Protein AF-A0A9E5NMZ3-F1 (afdb_monomer)

Secondary structure (DSSP, 8-state):
---B-TTSPBP---PPSS----BTT-HHHHHHHHHHHHHS--SSTTHHHHHHHHHHH--B-

Structure (mmCIF, N/CA/C/O backbone):
data_AF-A0A9E5NMZ3-F1
#
_entry.id   AF-A0A9E5NMZ3-F1
#
loop_
_atom_site.group_PDB
_atom_site.id
_atom_site.type_symbol
_atom_site.label_atom_id
_atom_site.label_alt_id
_atom_site.label_comp_id
_atom_site.label_asym_id
_atom_site.label_entity_id
_atom_site.label_seq_id
_atom_site.pdbx_PDB_ins_code
_atom_site.Cartn_x
_atom_site.Cartn_y
_atom_site.Cartn_z
_atom_site.occupancy
_atom_site.B_iso_or_equiv
_atom_site.auth_seq_id
_atom_site.auth_comp_id
_atom_site.auth_asym_id
_atom_site.auth_atom_id
_atom_site.pdbx_PDB_model_num
ATOM 1 N N . GLU A 1 1 ? 12.534 14.219 -6.218 1.00 63.00 1 GLU A N 1
ATOM 2 C CA . GLU A 1 1 ? 13.985 14.088 -5.956 1.00 63.00 1 GLU A CA 1
ATOM 3 C C . GLU A 1 1 ? 14.602 13.081 -6.914 1.00 63.00 1 GLU A C 1
ATOM 5 O O . GLU A 1 1 ? 13.864 12.295 -7.497 1.00 63.00 1 GLU A O 1
ATOM 10 N N . ARG A 1 2 ? 15.925 13.128 -7.113 1.00 74.19 2 ARG A N 1
ATOM 11 C CA . ARG A 1 2 ? 16.644 12.126 -7.914 1.00 74.19 2 ARG A CA 1
ATOM 12 C C . ARG A 1 2 ? 16.791 10.845 -7.097 1.00 74.19 2 ARG A C 1
ATOM 14 O O . ARG A 1 2 ? 17.245 10.903 -5.959 1.00 74.19 2 ARG A O 1
ATOM 21 N N . VAL A 1 3 ? 16.410 9.711 -7.678 1.00 81.81 3 VAL A N 1
ATOM 22 C CA . VAL A 1 3 ? 16.592 8.396 -7.055 1.00 81.81 3 VAL A CA 1
ATOM 23 C C . VAL A 1 3 ? 17.976 7.887 -7.447 1.00 81.81 3 VAL A C 1
ATOM 25 O O . VAL A 1 3 ? 18.312 7.850 -8.629 1.00 81.81 3 VAL A O 1
ATOM 28 N N . VAL A 1 4 ? 18.784 7.531 -6.454 1.00 86.44 4 VAL A N 1
ATOM 29 C CA . VAL A 1 4 ? 20.150 7.036 -6.651 1.00 86.44 4 VAL A CA 1
ATOM 30 C C . VAL A 1 4 ? 20.180 5.556 -6.287 1.00 86.44 4 VAL A C 1
ATOM 32 O O . VAL A 1 4 ? 19.633 5.148 -5.261 1.00 86.44 4 VAL A O 1
ATOM 35 N N . CYS A 1 5 ? 20.789 4.745 -7.147 1.00 84.69 5 CYS A N 1
ATOM 36 C CA . CYS A 1 5 ? 20.963 3.319 -6.921 1.00 84.69 5 CYS A CA 1
ATOM 37 C C . CYS A 1 5 ? 21.916 3.087 -5.740 1.00 84.69 5 CYS A C 1
ATOM 39 O O . CYS A 1 5 ? 22.755 3.928 -5.417 1.00 84.69 5 CYS A O 1
ATOM 41 N N . ARG A 1 6 ? 21.874 1.896 -5.135 1.00 86.19 6 ARG A N 1
ATOM 42 C CA . ARG A 1 6 ? 22.850 1.493 -4.110 1.00 86.19 6 ARG A CA 1
ATOM 43 C C . ARG A 1 6 ? 24.307 1.594 -4.600 1.00 86.19 6 ARG A C 1
ATOM 45 O O . ARG A 1 6 ? 25.192 1.796 -3.776 1.00 86.19 6 ARG A O 1
ATOM 52 N N . SER A 1 7 ? 24.556 1.454 -5.907 1.00 87.38 7 SER A N 1
ATOM 53 C CA . SER A 1 7 ? 25.884 1.605 -6.527 1.00 87.38 7 SER A CA 1
ATOM 54 C C . SER A 1 7 ? 26.348 3.060 -6.688 1.00 87.38 7 SER A C 1
ATOM 56 O O . SER A 1 7 ? 27.511 3.276 -7.011 1.00 87.38 7 SER A O 1
ATOM 58 N N . GLY A 1 8 ? 25.481 4.050 -6.446 1.00 82.25 8 GLY A N 1
ATOM 59 C CA . GLY A 1 8 ? 25.772 5.474 -6.656 1.00 82.25 8 GLY A CA 1
ATOM 60 C C . GLY A 1 8 ? 25.379 6.009 -8.038 1.00 82.25 8 GLY A C 1
ATOM 61 O O . GLY A 1 8 ? 25.485 7.211 -8.266 1.00 82.25 8 GLY A O 1
ATOM 62 N N . ASP A 1 9 ? 24.890 5.148 -8.934 1.00 86.19 9 ASP A N 1
ATOM 63 C CA . ASP A 1 9 ? 24.411 5.536 -10.266 1.00 86.19 9 ASP A CA 1
ATOM 64 C C . ASP A 1 9 ? 23.000 6.150 -10.219 1.00 86.19 9 ASP A C 1
ATOM 66 O O . ASP A 1 9 ? 22.201 5.854 -9.326 1.00 86.19 9 ASP A O 1
ATOM 70 N N . GLU A 1 10 ? 22.659 6.986 -11.202 1.00 86.56 10 GLU A N 1
ATOM 71 C CA . GLU A 1 10 ? 21.313 7.559 -11.338 1.00 86.56 10 GLU A CA 1
ATOM 72 C C . GLU A 1 10 ? 20.297 6.486 -11.769 1.00 86.56 10 GLU A C 1
ATOM 74 O O . GLU A 1 10 ? 20.509 5.763 -12.746 1.00 86.56 10 GLU A O 1
ATOM 79 N N . CYS A 1 11 ? 19.176 6.369 -11.047 1.00 85.69 11 CYS A N 1
ATOM 80 C CA . CYS A 1 11 ? 18.131 5.406 -11.386 1.00 85.69 11 CYS A CA 1
ATOM 81 C C . CYS A 1 11 ? 17.348 5.849 -12.627 1.00 85.69 11 CYS A C 1
ATOM 83 O O . CYS A 1 11 ? 16.815 6.957 -12.685 1.00 85.69 11 CYS A O 1
ATOM 85 N N . VAL A 1 12 ? 17.196 4.932 -13.584 1.00 86.44 12 VAL A N 1
ATOM 86 C CA . VAL A 1 12 ? 16.381 5.119 -14.791 1.00 86.44 12 VAL A CA 1
ATOM 87 C C . VAL A 1 12 ? 15.151 4.215 -14.758 1.00 86.44 12 VAL A C 1
ATOM 89 O O . VAL A 1 12 ? 15.216 3.074 -14.302 1.00 86.44 12 VAL A O 1
ATOM 92 N N . VAL A 1 13 ? 14.020 4.707 -15.266 1.00 83.50 13 VAL A N 1
ATOM 93 C CA . VAL A 1 13 ? 12.796 3.903 -15.405 1.00 83.50 13 VAL A CA 1
ATOM 94 C C . VAL A 1 13 ? 12.883 3.095 -16.697 1.00 83.50 13 VAL A C 1
ATOM 96 O O . VAL A 1 13 ? 13.012 3.664 -17.781 1.00 83.50 13 VAL A O 1
ATOM 99 N N . LYS A 1 14 ? 12.798 1.766 -16.596 1.00 83.31 14 LYS A N 1
ATOM 100 C CA . LYS A 1 14 ? 12.797 0.855 -17.746 1.00 83.31 14 LYS A CA 1
ATOM 101 C C . LYS A 1 14 ? 11.571 -0.047 -17.700 1.00 83.31 14 LYS A C 1
ATOM 103 O O . LYS A 1 14 ? 11.298 -0.667 -16.679 1.00 83.31 14 LYS A O 1
ATOM 108 N N . VAL A 1 15 ? 10.875 -0.168 -18.829 1.00 79.69 15 VAL A N 1
ATOM 109 C CA . VAL A 1 15 ? 9.814 -1.167 -19.000 1.00 79.69 15 VAL A CA 1
ATOM 110 C C . VAL A 1 15 ? 10.469 -2.526 -19.235 1.00 79.69 15 VAL A C 1
ATOM 112 O O . VAL A 1 15 ? 11.206 -2.706 -20.209 1.00 79.69 15 VAL A O 1
ATOM 115 N N . LEU A 1 16 ? 10.224 -3.469 -18.331 1.00 80.94 16 LEU A N 1
ATOM 116 C CA . LEU A 1 16 ? 10.661 -4.855 -18.457 1.00 80.94 16 LEU A CA 1
ATOM 117 C C . LEU A 1 16 ? 9.497 -5.698 -18.983 1.00 80.94 16 LEU A C 1
ATOM 119 O O . LEU A 1 16 ? 8.353 -5.500 -18.584 1.00 80.94 16 LEU A O 1
ATOM 123 N N . ARG A 1 17 ? 9.790 -6.617 -19.903 1.00 77.31 17 ARG A N 1
ATOM 124 C CA . ARG A 1 17 ? 8.841 -7.646 -20.343 1.00 77.31 17 ARG A CA 1
ATOM 125 C C . ARG A 1 17 ? 9.106 -8.908 -19.524 1.00 77.31 17 ARG A C 1
ATOM 127 O O . ARG A 1 17 ? 10.263 -9.165 -19.198 1.00 77.31 17 ARG A O 1
ATOM 134 N N . ASP A 1 18 ? 8.049 -9.642 -19.187 1.00 79.38 18 ASP A N 1
ATOM 135 C CA . ASP A 1 18 ? 8.107 -10.943 -18.498 1.00 79.38 18 ASP A CA 1
ATOM 136 C C . ASP A 1 18 ? 8.662 -10.913 -17.056 1.00 79.38 18 ASP A C 1
ATOM 138 O O . ASP A 1 18 ? 9.168 -11.911 -16.544 1.00 79.38 18 ASP A O 1
ATOM 142 N N . GLN A 1 19 ? 8.553 -9.768 -16.377 1.00 81.88 19 GLN A N 1
ATOM 143 C CA . GLN A 1 19 ? 8.808 -9.667 -14.940 1.00 81.88 19 GLN A CA 1
ATOM 144 C C . GLN A 1 19 ? 7.592 -10.200 -14.167 1.00 81.88 19 GLN A C 1
ATOM 146 O O . GLN A 1 19 ? 6.450 -9.896 -1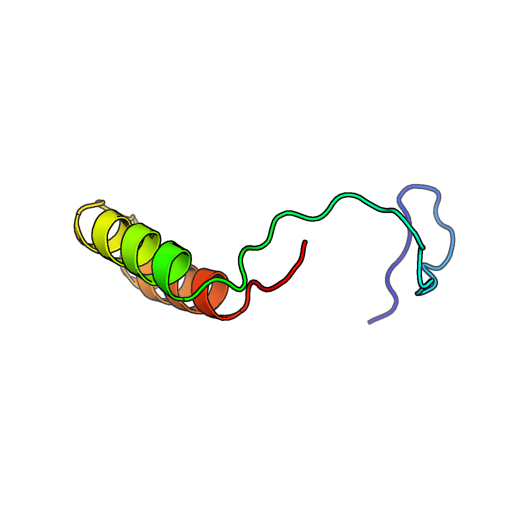4.505 1.00 81.88 19 GLN A O 1
ATOM 151 N N . TRP A 1 20 ? 7.839 -10.993 -13.126 1.00 84.00 20 TRP A N 1
ATOM 152 C CA . TRP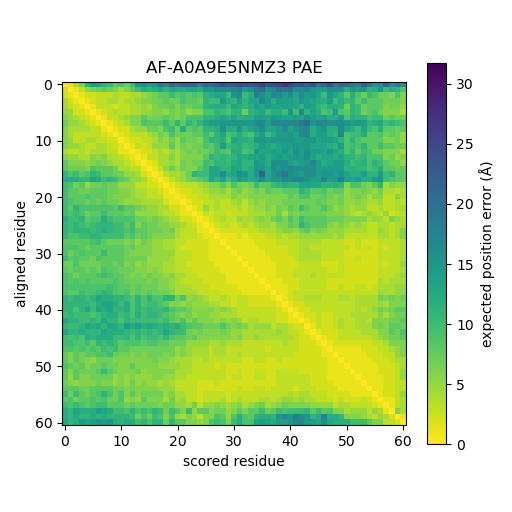 A 1 20 ? 6.791 -11.418 -12.199 1.00 84.00 20 TRP A CA 1
ATOM 153 C C . TRP A 1 20 ? 6.430 -10.254 -11.280 1.00 84.00 20 TRP A C 1
ATOM 155 O O . TRP A 1 20 ? 7.334 -9.684 -10.665 1.00 84.00 20 TRP A O 1
ATOM 165 N N . PHE A 1 21 ? 5.136 -9.954 -11.191 1.00 82.19 21 PHE A N 1
ATOM 166 C CA . PHE A 1 21 ? 4.564 -8.943 -10.306 1.00 82.19 21 PHE A CA 1
ATOM 167 C C . PHE A 1 21 ? 3.582 -9.597 -9.338 1.00 82.19 21 PHE A C 1
ATOM 169 O O . PHE A 1 21 ? 2.915 -10.580 -9.678 1.00 82.19 21 PHE A O 1
ATOM 176 N N . LEU A 1 22 ? 3.476 -9.038 -8.139 1.00 84.12 22 LEU A N 1
ATOM 177 C CA . LEU A 1 22 ? 2.369 -9.313 -7.236 1.00 84.12 22 LEU A CA 1
ATOM 178 C C . LEU A 1 22 ? 1.243 -8.322 -7.537 1.00 84.12 22 LEU A C 1
ATOM 180 O O . LEU A 1 22 ? 1.431 -7.106 -7.478 1.00 84.12 22 LEU A O 1
ATOM 184 N N . ASP A 1 23 ? 0.066 -8.853 -7.869 1.00 82.62 23 ASP A N 1
ATOM 185 C CA . ASP A 1 23 ? -1.120 -8.050 -8.156 1.00 82.62 23 ASP A CA 1
ATOM 186 C C . ASP A 1 23 ? -1.799 -7.592 -6.859 1.00 82.62 23 ASP A C 1
ATOM 188 O O . ASP A 1 23 ? -2.822 -8.132 -6.438 1.00 82.62 23 ASP A O 1
ATOM 192 N N . TYR A 1 24 ? -1.236 -6.568 -6.220 1.00 83.75 24 TYR A N 1
ATOM 193 C CA . TYR A 1 24 ? -1.902 -5.892 -5.108 1.00 83.75 24 TYR A CA 1
ATOM 194 C C . TYR A 1 24 ? -3.001 -4.931 -5.574 1.00 83.75 24 TYR A C 1
ATOM 196 O O . TYR A 1 24 ? -3.608 -4.262 -4.741 1.00 83.75 24 TYR A O 1
ATOM 204 N N . SER A 1 25 ? -3.273 -4.835 -6.881 1.00 83.25 25 SER A N 1
ATOM 205 C CA . SER A 1 25 ? -4.332 -3.978 -7.413 1.00 83.25 25 SER A CA 1
ATOM 206 C C . SER A 1 25 ? -5.727 -4.591 -7.259 1.00 83.25 25 SER A C 1
ATOM 208 O O . SER A 1 25 ? -6.708 -3.856 -7.307 1.00 83.25 25 SER A O 1
ATOM 210 N N . SER A 1 26 ? -5.810 -5.903 -7.005 1.00 88.31 26 SER A N 1
ATOM 211 C CA . SER A 1 26 ? -7.060 -6.630 -6.775 1.00 88.31 26 SER A CA 1
ATOM 212 C C . SER A 1 26 ? -7.886 -6.049 -5.616 1.00 88.31 26 SER A C 1
ATOM 214 O O . SER A 1 26 ? -7.483 -6.109 -4.450 1.00 88.31 26 SER A O 1
ATOM 216 N N . ASP A 1 27 ? -9.087 -5.554 -5.931 1.00 87.00 27 ASP A N 1
ATOM 217 C CA . ASP A 1 27 ? -10.023 -4.982 -4.953 1.00 87.00 27 ASP A CA 1
ATOM 218 C C . ASP A 1 27 ? -10.440 -5.998 -3.877 1.00 87.00 27 ASP A C 1
ATOM 220 O O . ASP A 1 27 ? -10.491 -5.666 -2.691 1.00 87.00 27 ASP A O 1
ATOM 224 N N . ASP A 1 28 ? -10.655 -7.260 -4.265 1.00 91.25 28 ASP A N 1
ATOM 225 C CA . ASP A 1 28 ? -10.981 -8.351 -3.337 1.00 91.25 28 ASP A CA 1
ATOM 226 C C . ASP A 1 28 ? -9.853 -8.597 -2.330 1.00 91.25 28 ASP A C 1
ATOM 228 O O . ASP A 1 28 ? -10.094 -8.911 -1.160 1.00 91.25 28 ASP A O 1
ATOM 232 N N . TRP A 1 29 ? -8.601 -8.474 -2.775 1.00 89.38 29 TRP A N 1
ATOM 233 C CA . TRP A 1 29 ? -7.453 -8.629 -1.893 1.00 89.38 29 TRP A CA 1
ATOM 234 C C . TRP A 1 29 ? -7.332 -7.430 -0.953 1.00 89.38 29 TRP A C 1
ATOM 236 O O . TRP A 1 29 ? -7.202 -7.618 0.259 1.00 89.38 29 TRP A O 1
A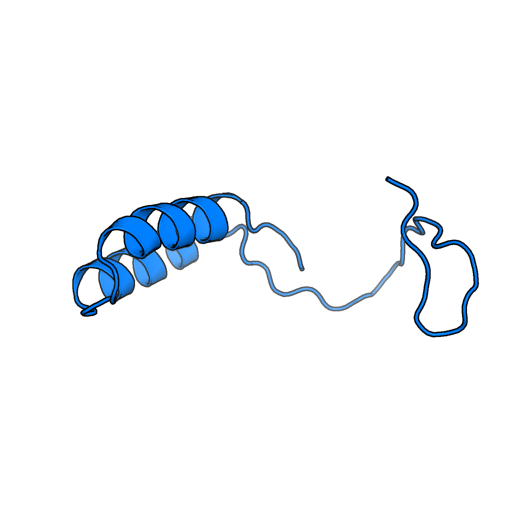TOM 246 N N . LYS A 1 30 ? -7.464 -6.204 -1.471 1.00 90.12 30 LYS A N 1
ATOM 247 C CA . LYS A 1 30 ? -7.456 -4.991 -0.643 1.00 90.12 30 LYS A CA 1
ATOM 248 C C . LYS A 1 30 ? -8.538 -5.028 0.434 1.00 90.12 30 LYS A C 1
ATOM 250 O O . LYS A 1 30 ? -8.243 -4.704 1.582 1.00 90.12 30 LYS A O 1
ATOM 255 N N . ALA A 1 31 ? -9.747 -5.486 0.103 1.00 90.88 31 ALA A N 1
ATOM 256 C CA . ALA A 1 31 ? -10.836 -5.644 1.065 1.00 90.88 31 ALA A CA 1
ATOM 257 C C . ALA A 1 31 ? -10.454 -6.598 2.208 1.00 90.88 31 ALA A C 1
ATOM 259 O O . ALA A 1 31 ? -10.515 -6.215 3.374 1.00 90.88 31 ALA A O 1
ATOM 260 N N . LYS A 1 32 ? -9.938 -7.792 1.886 1.00 93.12 32 LYS A N 1
ATOM 261 C CA . LYS A 1 32 ? -9.486 -8.765 2.899 1.00 93.12 32 LYS A CA 1
ATOM 262 C C . LYS A 1 32 ? -8.397 -8.201 3.809 1.00 93.12 32 LYS A C 1
ATOM 264 O O . LYS A 1 32 ? -8.412 -8.433 5.014 1.00 93.12 32 LYS A O 1
ATOM 269 N N . VAL A 1 33 ? -7.436 -7.466 3.248 1.00 91.75 33 VAL A N 1
ATOM 270 C CA . VAL A 1 33 ? -6.357 -6.856 4.040 1.00 91.75 33 VAL A CA 1
ATOM 271 C C . VAL A 1 33 ? -6.909 -5.774 4.968 1.00 91.75 33 VAL A C 1
ATOM 273 O O . VAL A 1 33 ? -6.492 -5.712 6.122 1.00 91.75 33 VAL A O 1
ATOM 276 N N . LYS A 1 34 ? -7.870 -4.964 4.511 1.00 90.56 34 LYS A N 1
ATOM 277 C CA . LYS A 1 34 ? -8.538 -3.954 5.346 1.00 90.56 34 LYS A CA 1
ATOM 278 C C . LYS A 1 34 ? -9.352 -4.580 6.479 1.00 90.56 34 LYS A C 1
ATOM 280 O O . LYS A 1 34 ? -9.265 -4.099 7.606 1.00 90.56 34 LYS A O 1
ATOM 285 N N . ASP A 1 35 ? -10.055 -5.680 6.220 1.00 93.62 35 ASP A N 1
ATOM 286 C CA . ASP A 1 35 ? -10.780 -6.421 7.260 1.00 93.62 35 ASP A CA 1
ATOM 287 C C . ASP A 1 35 ? -9.823 -6.937 8.342 1.00 93.62 35 ASP A C 1
ATOM 289 O O . ASP A 1 35 ? -10.080 -6.802 9.539 1.00 93.62 35 ASP A O 1
ATOM 293 N N . HIS A 1 36 ? -8.669 -7.471 7.935 1.00 92.38 36 HIS A N 1
ATOM 294 C CA . HIS A 1 36 ? -7.631 -7.872 8.879 1.00 92.38 36 HIS A CA 1
ATOM 295 C C . HIS A 1 36 ? -7.058 -6.677 9.642 1.00 92.38 36 HIS A C 1
ATOM 297 O O . HIS A 1 36 ? -6.928 -6.751 10.865 1.00 92.38 36 HIS A O 1
ATOM 303 N N . LEU A 1 37 ? -6.779 -5.566 8.957 1.00 91.00 37 LEU A N 1
ATOM 304 C CA . LEU A 1 37 ? -6.275 -4.341 9.574 1.00 91.00 37 LEU A CA 1
ATOM 305 C C . LEU A 1 37 ? -7.226 -3.831 10.664 1.00 91.00 37 LEU A C 1
ATOM 307 O O . LEU A 1 37 ? -6.760 -3.440 11.733 1.00 91.00 37 LEU A O 1
ATOM 311 N N . ALA A 1 38 ? -8.541 -3.898 10.441 1.00 89.19 38 ALA A N 1
ATOM 312 C CA . ALA A 1 38 ? -9.555 -3.479 11.408 1.00 89.19 38 ALA A CA 1
ATOM 313 C C . ALA A 1 38 ? -9.488 -4.255 12.737 1.00 89.19 38 ALA A C 1
ATOM 315 O O . ALA A 1 38 ? -9.829 -3.709 13.783 1.00 89.19 38 ALA A O 1
ATOM 316 N N . THR A 1 39 ? -9.014 -5.504 12.715 1.00 92.75 39 THR A N 1
ATOM 317 C CA . THR A 1 39 ? -8.887 -6.348 13.918 1.00 92.75 39 THR A CA 1
ATOM 318 C C . THR A 1 39 ? -7.546 -6.215 14.644 1.00 92.75 39 THR A C 1
ATOM 320 O O . THR A 1 39 ? -7.409 -6.697 15.765 1.00 92.75 39 THR A O 1
ATOM 323 N N . MET A 1 40 ? -6.545 -5.586 14.022 1.00 91.81 40 MET A N 1
ATOM 324 C CA . MET A 1 40 ? -5.202 -5.450 14.589 1.00 91.81 40 MET A CA 1
ATOM 325 C C . MET A 1 40 ? -5.110 -4.250 15.528 1.00 91.81 40 MET A C 1
ATOM 327 O O . MET A 1 40 ? -5.666 -3.194 15.239 1.00 91.81 40 MET A O 1
ATOM 331 N N . GLU A 1 41 ? -4.337 -4.368 16.604 1.00 90.00 41 GLU A N 1
ATOM 332 C CA . GLU A 1 41 ? -3.953 -3.229 17.441 1.00 9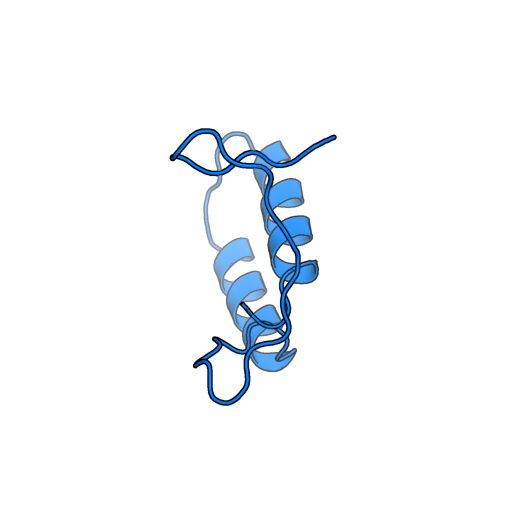0.00 41 GLU A CA 1
ATOM 333 C C . GLU A 1 41 ? -2.670 -2.596 16.887 1.00 90.00 41 GLU A C 1
ATOM 335 O O . GLU A 1 41 ? -1.631 -3.251 16.786 1.00 90.00 41 GLU A O 1
ATOM 340 N N . ILE A 1 42 ? -2.747 -1.323 16.493 1.00 90.12 42 ILE A N 1
ATOM 341 C CA . ILE A 1 42 ? -1.631 -0.570 15.909 1.00 90.12 42 ILE A CA 1
ATOM 342 C C . ILE A 1 42 ? -1.282 0.575 16.846 1.00 90.12 42 ILE A C 1
ATOM 344 O O . ILE A 1 42 ? -2.157 1.340 17.248 1.00 90.12 42 ILE A O 1
ATOM 348 N N . TYR A 1 43 ? 0.008 0.697 17.151 1.00 88.62 43 TYR A N 1
ATOM 349 C CA . TYR A 1 43 ? 0.541 1.752 18.000 1.00 88.62 43 TYR A CA 1
ATOM 350 C C . TYR A 1 43 ? 1.625 2.537 17.245 1.00 88.62 43 TYR A C 1
ATOM 352 O O . TYR A 1 43 ? 2.573 1.921 16.749 1.00 88.62 43 TYR A O 1
ATOM 360 N N . PRO A 1 44 ? 1.535 3.877 17.174 1.00 89.50 44 PRO A N 1
ATOM 361 C CA . PRO A 1 44 ? 0.447 4.715 17.684 1.00 89.50 44 PRO A CA 1
ATOM 362 C C . PRO A 1 44 ? -0.796 4.647 16.764 1.00 89.50 44 PRO A C 1
ATOM 364 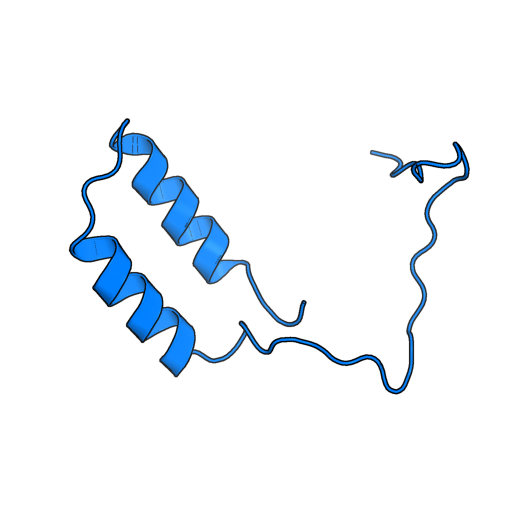O O . PRO A 1 44 ? -0.688 4.237 15.607 1.00 89.50 44 PRO A O 1
ATOM 367 N N . GLU A 1 45 ? -1.981 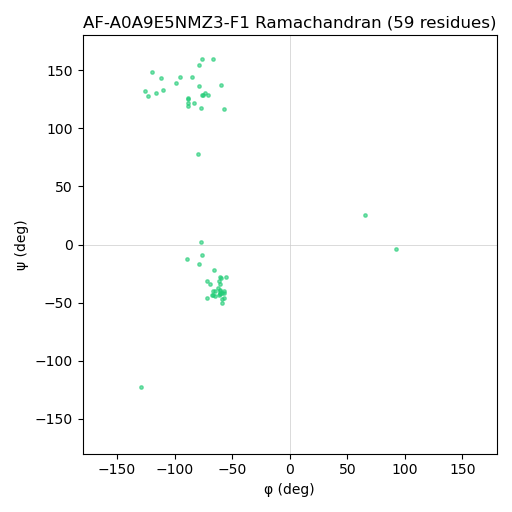4.998 17.268 1.00 85.69 45 GLU A N 1
ATOM 368 C CA . GLU A 1 45 ? -3.257 4.790 16.554 1.00 85.69 45 GLU A CA 1
ATOM 369 C C . GLU A 1 45 ? -3.319 5.562 15.224 1.00 85.69 45 GLU A C 1
ATOM 371 O O . GLU A 1 45 ? -3.869 5.079 14.234 1.00 85.69 45 GLU A O 1
ATOM 376 N N . GLU A 1 46 ? -2.657 6.716 15.151 1.00 87.88 46 GLU A N 1
ATOM 377 C CA . GLU A 1 46 ? -2.562 7.547 13.951 1.00 87.88 46 GLU A CA 1
ATOM 378 C C . GLU A 1 46 ? -1.890 6.810 12.784 1.00 87.88 46 GLU A C 1
ATOM 380 O O . GLU A 1 46 ? -2.214 7.063 11.619 1.00 87.88 46 GLU A O 1
ATOM 385 N N . ALA A 1 47 ? -1.000 5.851 13.076 1.00 88.56 47 ALA A N 1
ATOM 386 C CA . ALA A 1 47 ? -0.326 5.048 12.059 1.00 88.56 47 ALA A CA 1
ATOM 387 C C . ALA A 1 47 ? -1.298 4.146 11.283 1.00 88.56 47 ALA A C 1
ATOM 389 O O . ALA A 1 47 ? -1.006 3.781 10.145 1.00 88.56 47 ALA A O 1
ATOM 390 N N . ARG A 1 48 ? -2.479 3.833 11.835 1.00 89.56 48 ARG A N 1
ATOM 391 C CA . ARG A 1 48 ? -3.518 3.064 11.132 1.00 89.56 48 ARG A CA 1
ATOM 392 C C . ARG A 1 48 ? -3.925 3.728 9.819 1.00 89.56 48 ARG A C 1
ATOM 394 O O . ARG A 1 48 ? -3.956 3.065 8.786 1.00 89.56 48 ARG A O 1
ATOM 401 N N . SER A 1 49 ? -4.156 5.041 9.849 1.00 88.19 49 SER A N 1
ATOM 402 C CA . SER A 1 49 ? -4.526 5.813 8.656 1.00 88.19 49 SER A CA 1
ATOM 403 C C . SER A 1 49 ? -3.441 5.749 7.576 1.00 88.19 49 SER A C 1
ATOM 405 O O . SER A 1 49 ? -3.726 5.708 6.381 1.00 88.19 49 SER A O 1
ATOM 407 N N . TRP A 1 50 ? -2.173 5.681 7.988 1.00 89.94 50 TRP A N 1
ATOM 408 C CA . TRP A 1 50 ? -1.055 5.525 7.071 1.00 89.94 50 TRP A CA 1
ATOM 409 C C . TRP A 1 50 ? -1.065 4.147 6.399 1.00 89.94 50 TRP A C 1
ATOM 411 O O . TRP A 1 50 ? -0.906 4.075 5.183 1.00 89.94 50 TRP A O 1
ATOM 421 N N . PHE A 1 51 ? -1.332 3.069 7.145 1.00 89.50 51 PHE A N 1
ATOM 422 C CA . PHE A 1 51 ? -1.475 1.730 6.563 1.00 89.50 51 PHE A CA 1
ATOM 423 C C . PHE A 1 51 ? -2.624 1.646 5.557 1.00 89.50 51 PHE A C 1
ATOM 425 O O . PHE A 1 51 ? -2.438 1.084 4.480 1.00 89.50 51 PHE A O 1
ATOM 432 N N . GLU A 1 52 ? -3.780 2.235 5.863 1.00 89.69 52 GLU A N 1
ATOM 433 C CA . GLU A 1 52 ? -4.923 2.279 4.940 1.00 89.69 52 GLU A CA 1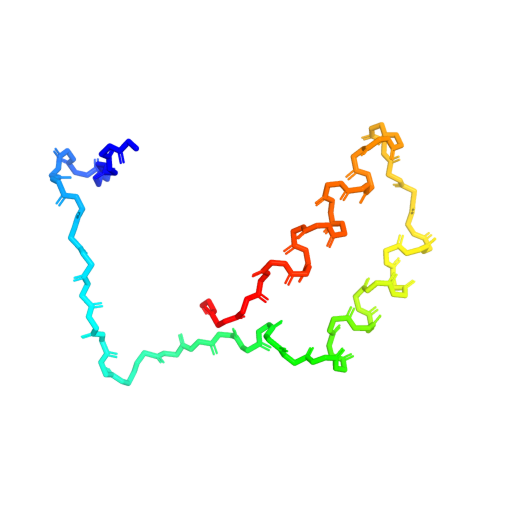
ATOM 434 C C . GLU A 1 52 ? -4.559 2.979 3.626 1.00 89.69 52 GLU A C 1
ATOM 436 O O . GLU A 1 52 ? -4.775 2.427 2.546 1.00 89.69 52 GLU A O 1
ATOM 441 N N . ASN A 1 53 ? -3.909 4.143 3.719 1.00 89.94 53 ASN A N 1
ATOM 442 C CA . ASN A 1 53 ? -3.440 4.887 2.551 1.00 89.94 53 ASN A CA 1
ATOM 443 C C . ASN A 1 53 ? -2.430 4.087 1.715 1.00 89.94 53 ASN A C 1
ATOM 445 O O . ASN A 1 53 ? -2.474 4.114 0.485 1.00 89.94 53 ASN A O 1
ATOM 449 N N . VAL A 1 54 ? -1.519 3.368 2.373 1.00 89.62 54 VAL A N 1
ATOM 450 C CA . VAL A 1 54 ? -0.514 2.532 1.708 1.00 89.62 54 VAL A CA 1
ATOM 451 C C . VAL A 1 54 ? -1.170 1.351 0.982 1.00 89.62 54 VAL A C 1
ATOM 453 O O . VAL A 1 54 ? -0.832 1.092 -0.172 1.00 89.6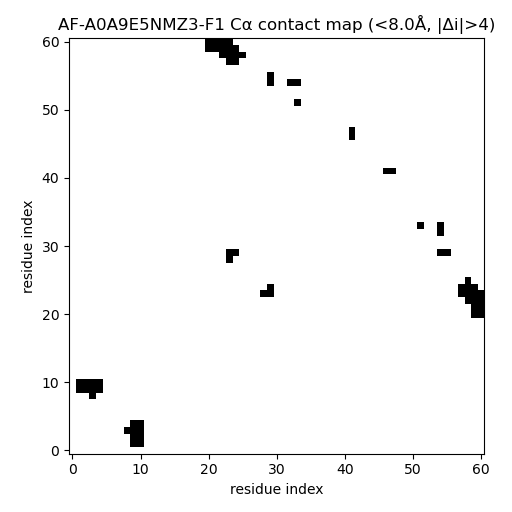2 54 VAL A O 1
ATOM 456 N N . ILE A 1 55 ? -2.138 0.672 1.608 1.00 89.00 55 ILE A N 1
ATOM 457 C CA . ILE A 1 55 ? -2.901 -0.428 0.988 1.00 89.00 55 ILE A CA 1
ATOM 458 C C . ILE A 1 55 ? -3.651 0.063 -0.2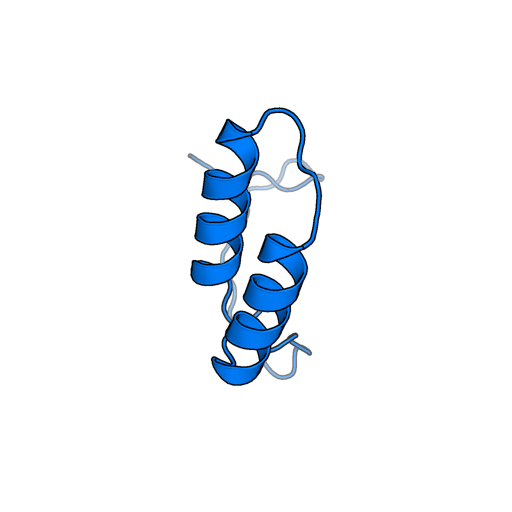55 1.00 89.00 55 ILE A C 1
ATOM 460 O O . ILE A 1 55 ? -3.648 -0.609 -1.288 1.00 89.00 55 ILE A O 1
ATOM 464 N N . ASP A 1 56 ? -4.256 1.249 -0.187 1.00 86.94 56 ASP A N 1
ATOM 465 C CA . ASP A 1 56 ? -4.974 1.820 -1.325 1.00 86.94 56 ASP A CA 1
ATOM 466 C C . ASP A 1 56 ? -4.042 2.239 -2.464 1.00 86.94 56 ASP A C 1
ATOM 468 O O . ASP A 1 56 ? -4.391 2.071 -3.637 1.00 86.94 56 ASP A O 1
ATOM 472 N N . TRP A 1 57 ? -2.838 2.708 -2.135 1.00 87.69 57 TRP A N 1
ATOM 473 C CA . TRP A 1 57 ? -1.838 3.128 -3.112 1.00 87.69 57 TRP A CA 1
ATOM 474 C C . TRP A 1 57 ? -1.193 1.963 -3.877 1.00 87.69 57 TRP A C 1
ATOM 476 O O . TRP A 1 57 ? -0.851 2.134 -5.051 1.00 87.69 57 TRP A O 1
ATOM 486 N N . TYR A 1 58 ? -1.052 0.786 -3.258 1.00 83.38 58 TYR A N 1
ATOM 487 C CA . TYR A 1 58 ? -0.449 -0.376 -3.915 1.00 83.38 58 TYR A CA 1
ATOM 488 C C . TYR A 1 58 ? -1.222 -0.801 -5.175 1.00 83.38 58 TYR A C 1
ATOM 490 O O . TYR A 1 58 ? -2.456 -0.819 -5.221 1.00 83.38 58 TYR A O 1
ATOM 498 N N . ARG A 1 59 ? -0.466 -1.125 -6.227 1.00 76.56 59 ARG A N 1
ATOM 499 C CA . ARG A 1 59 ? -0.958 -1.638 -7.513 1.00 76.56 59 ARG A CA 1
ATOM 500 C C . ARG A 1 59 ? -0.174 -2.904 -7.860 1.00 76.56 59 ARG A C 1
ATOM 502 O O . ARG A 1 59 ? -0.134 -3.822 -7.058 1.00 76.56 59 ARG A O 1
ATOM 509 N N . GLU A 1 60 ? 0.481 -2.947 -9.007 1.00 74.00 60 GLU A N 1
ATOM 510 C CA . GLU A 1 60 ? 1.382 -4.032 -9.384 1.00 74.00 60 GLU A CA 1
ATOM 511 C C . GLU A 1 60 ? 2.787 -3.700 -8.867 1.00 74.00 60 GLU A C 1
ATOM 513 O O . GLU A 1 60 ? 3.296 -2.604 -9.130 1.00 74.00 60 GLU A O 1
ATOM 518 N N . TRP A 1 61 ? 3.380 -4.611 -8.091 1.00 70.25 61 TRP A N 1
ATOM 519 C CA . TRP A 1 61 ? 4.727 -4.463 -7.526 1.00 70.25 61 TRP A CA 1
ATOM 520 C C . TRP A 1 61 ? 5.629 -5.635 -7.896 1.00 70.25 61 TRP A C 1
ATOM 522 O O . TRP A 1 61 ? 5.140 -6.789 -7.862 1.00 70.25 61 TRP A O 1
#

Foldseek 3Di:
DFDADPVRHTDDDDDDPPDDWDALVDPVNLVVVVVVLVPDDDPPPVCSVVVNVVSNPDGID

Solvent-accessible surface area (backbone atoms only — not comparable to full-atom values): 4008 Å² total; per-residue (Å²): 133,88,58,66,41,98,87,72,47,78,64,75,93,73,93,74,81,94,68,90,62,48,72,48,58,42,63,72,57,47,50,54,52,50,58,52,54,74,74,55,89,57,85,61,67,73,53,49,61,54,52,54,54,50,57,68,67,44,37,78,85

Radius of gyration: 16.1 Å; Cα contacts (8 Å, |Δi|>4): 34; chains: 1; bounding box: 37×26×38 Å

pLDDT: mean 85.81, std 5.75, range [63.0, 93.62]

Sequence (61 aa):
ERVVCRSGDECVVKVLRDQWFLDYSSDDWKAKVKDHLATMEIYPEEARSWFENVIDWYREW

Mean predicted aligned error: 6.56 Å